Protein AF-A0A317IZQ2-F1 (afdb_monomer)

Solvent-accessible surface area (backbone atoms only — not comparable to full-atom values): 6864 Å² total; per-residue (Å²): 108,71,70,58,53,52,54,53,51,53,52,53,51,51,53,50,49,54,51,50,51,50,50,50,57,70,67,48,68,76,75,64,87,68,66,80,65,75,86,83,60,52,73,67,57,54,53,52,51,52,54,53,44,53,56,50,42,57,50,16,63,77,66,75,48,69,58,51,63,44,81,47,72,45,84,88,49,57,84,86,44,73,29,37,36,36,30,31,55,74,78,75,40,82,69,46,76,35,72,58,82,87,77,58,83,93,41,100,61,79,80,125

Sequence (112 aa):
MKRIIISLLLIIISILAVSFSWYFSKYRSPKSHLISPAKNISARLSSQLKEKASNLKDYAQLHHCNETIGFLVDMSIESGKKRFFVYDLENDSLMLSGLVAHGSCNQSWLSG

Structure (mmCIF, N/CA/C/O backbone):
data_AF-A0A317IZQ2-F1
#
_entry.id   AF-A0A317IZQ2-F1
#
loop_
_atom_site.group_PDB
_atom_site.id
_atom_site.type_symbol
_atom_site.label_atom_id
_atom_site.label_alt_id
_atom_site.label_comp_id
_atom_site.label_asym_id
_atom_site.label_entity_id
_atom_site.label_seq_id
_atom_site.pdbx_PDB_ins_code
_atom_site.Cartn_x
_atom_site.Cartn_y
_atom_site.Cartn_z
_atom_site.occupancy
_atom_site.B_iso_or_equiv
_atom_site.auth_seq_id
_atom_site.auth_comp_id
_atom_site.auth_asym_id
_atom_site.auth_atom_id
_atom_site.pdbx_PDB_model_num
ATOM 1 N N . MET A 1 1 ? -37.774 -3.528 47.132 1.00 76.12 1 MET A N 1
ATOM 2 C CA . MET A 1 1 ? -38.049 -3.627 45.677 1.00 76.12 1 MET A CA 1
ATOM 3 C C . MET A 1 1 ? -37.095 -2.775 44.842 1.00 76.12 1 MET A C 1
ATOM 5 O O . MET A 1 1 ? -36.286 -3.351 44.134 1.00 76.12 1 MET A O 1
ATOM 9 N N . LYS A 1 2 ? -37.072 -1.439 44.981 1.00 83.38 2 LYS A N 1
ATOM 10 C CA . LYS A 1 2 ? -36.196 -0.552 44.176 1.00 83.38 2 LYS A CA 1
ATOM 11 C C . LYS A 1 2 ? -34.692 -0.888 44.252 1.00 83.38 2 LYS A C 1
ATOM 13 O O . LYS A 1 2 ? -34.027 -0.912 43.230 1.00 83.38 2 LYS A O 1
ATOM 18 N N . ARG A 1 3 ? -34.171 -1.235 45.437 1.00 88.38 3 ARG A N 1
ATOM 19 C CA . ARG A 1 3 ? -32.758 -1.644 45.623 1.00 88.38 3 ARG A CA 1
ATOM 20 C C . ARG A 1 3 ? -32.396 -2.952 44.904 1.00 88.38 3 ARG A C 1
ATOM 22 O O . ARG A 1 3 ? -31.307 -3.067 44.362 1.00 88.38 3 ARG A O 1
ATOM 29 N N . ILE A 1 4 ? -33.331 -3.901 44.860 1.00 93.12 4 ILE A N 1
ATOM 30 C CA . ILE A 1 4 ? -33.160 -5.187 44.164 1.00 93.12 4 ILE A CA 1
ATOM 31 C C . ILE A 1 4 ? -33.170 -4.953 42.648 1.00 93.12 4 ILE A C 1
ATOM 33 O O . ILE A 1 4 ? -32.314 -5.467 41.939 1.00 93.12 4 ILE A O 1
ATOM 37 N N . ILE A 1 5 ? -34.080 -4.097 42.169 1.00 94.38 5 ILE A N 1
ATOM 38 C CA . ILE A 1 5 ? -34.166 -3.709 40.754 1.00 94.38 5 ILE A CA 1
ATOM 39 C C . ILE A 1 5 ? -32.877 -3.009 40.297 1.00 94.38 5 ILE A C 1
ATOM 41 O O . ILE A 1 5 ? -32.335 -3.366 39.258 1.00 94.38 5 ILE A O 1
ATOM 45 N N . ILE A 1 6 ? -32.342 -2.070 41.089 1.00 94.62 6 ILE A N 1
ATOM 46 C CA . ILE A 1 6 ? -31.076 -1.382 40.777 1.00 94.62 6 ILE A CA 1
ATOM 47 C C . ILE A 1 6 ? -29.910 -2.379 40.714 1.00 94.62 6 ILE A C 1
ATOM 49 O O . ILE A 1 6 ? -29.103 -2.318 39.790 1.00 94.62 6 ILE A O 1
ATOM 53 N N . SER A 1 7 ? -29.842 -3.330 41.650 1.00 91.88 7 SER A N 1
ATOM 54 C CA . SER A 1 7 ? -28.787 -4.349 41.649 1.00 91.88 7 SER A CA 1
ATOM 55 C C . SER A 1 7 ? -28.847 -5.260 40.418 1.00 91.88 7 SER A C 1
ATOM 57 O O . SER A 1 7 ? -27.802 -5.587 39.865 1.00 91.88 7 SER A O 1
ATOM 59 N N . LEU A 1 8 ? -30.043 -5.649 39.964 1.00 95.75 8 LEU A N 1
ATOM 60 C CA . LEU A 1 8 ? -30.212 -6.453 38.747 1.00 95.75 8 LEU A CA 1
ATOM 61 C C . LEU A 1 8 ? -29.788 -5.683 37.488 1.00 95.75 8 LEU A C 1
ATOM 63 O O . LEU A 1 8 ? -29.142 -6.244 36.607 1.00 95.75 8 LEU A O 1
ATOM 67 N N . LEU A 1 9 ? -30.092 -4.385 37.430 1.00 96.25 9 LEU A N 1
ATOM 68 C CA . LEU A 1 9 ? -29.724 -3.516 36.310 1.00 96.25 9 LEU A CA 1
ATOM 69 C C . LEU A 1 9 ? -28.200 -3.365 36.178 1.00 96.25 9 LEU A C 1
ATOM 71 O O . LEU A 1 9 ? -27.665 -3.445 35.073 1.00 96.25 9 LEU A O 1
ATOM 75 N N . LEU A 1 10 ? -27.489 -3.230 37.303 1.00 96.12 10 LEU A N 1
ATOM 76 C CA . LEU A 1 10 ? -26.022 -3.169 37.318 1.00 96.12 10 LEU A CA 1
ATOM 77 C C . LEU A 1 10 ? -25.374 -4.480 36.849 1.00 96.12 10 LEU A C 1
ATOM 79 O O . LEU A 1 10 ? -24.382 -4.444 36.121 1.00 96.12 10 LEU A O 1
ATOM 83 N N . ILE A 1 11 ? -25.952 -5.630 37.209 1.00 96.62 11 ILE A N 1
ATOM 84 C CA . ILE A 1 11 ? -25.464 -6.943 36.760 1.00 96.62 11 ILE A CA 1
ATOM 85 C C . ILE A 1 11 ? -25.629 -7.087 35.241 1.00 96.62 11 ILE A C 1
ATOM 87 O O . ILE A 1 11 ? -24.692 -7.495 34.558 1.00 96.62 11 ILE A O 1
ATOM 91 N N . ILE A 1 12 ? -26.779 -6.688 34.691 1.00 96.81 12 ILE A N 1
ATOM 92 C CA . ILE A 1 12 ? -27.030 -6.728 33.241 1.00 96.81 12 ILE A CA 1
ATOM 93 C C . ILE A 1 12 ? -26.043 -5.827 32.487 1.00 96.81 12 ILE A C 1
ATOM 95 O O . ILE A 1 12 ? -25.462 -6.252 31.490 1.00 96.81 12 ILE A O 1
ATOM 99 N N . ILE A 1 13 ? -25.797 -4.610 32.982 1.00 96.94 13 ILE A N 1
ATOM 100 C CA . ILE A 1 13 ? -24.828 -3.681 32.381 1.00 96.94 13 ILE A CA 1
ATOM 101 C C . ILE A 1 13 ? -23.412 -4.269 32.398 1.00 96.94 13 ILE A C 1
ATOM 103 O O . ILE A 1 13 ? -22.694 -4.160 31.406 1.00 96.94 13 ILE A O 1
ATOM 107 N N . SER A 1 14 ? -23.016 -4.937 33.486 1.00 96.12 14 SER A N 1
ATOM 108 C CA . SER A 1 14 ? -21.716 -5.610 33.573 1.00 96.12 14 SER A CA 1
ATOM 109 C C . SER A 1 14 ? -21.580 -6.731 32.534 1.00 96.12 14 SER A C 1
ATOM 111 O O . SER A 1 14 ? -20.572 -6.790 31.829 1.00 96.12 14 SER A O 1
ATOM 113 N N . ILE A 1 15 ? -22.615 -7.561 32.359 1.00 96.50 15 ILE A N 1
ATOM 114 C CA . ILE A 1 15 ? -22.628 -8.642 31.358 1.00 96.50 15 ILE A CA 1
ATOM 115 C C . ILE A 1 15 ? -22.546 -8.076 29.933 1.00 96.50 15 ILE A C 1
ATOM 117 O O . ILE A 1 15 ? -21.787 -8.589 29.104 1.00 96.50 15 ILE A O 1
ATOM 121 N N . LEU A 1 16 ? -23.282 -6.998 29.648 1.00 96.75 16 LEU A N 1
ATOM 122 C CA . LEU A 1 16 ? -23.236 -6.314 28.354 1.00 96.75 16 LEU A CA 1
ATOM 123 C C . LEU A 1 16 ? -21.854 -5.714 28.082 1.00 96.75 16 LEU A C 1
ATOM 125 O O . LEU A 1 16 ? -21.333 -5.875 26.982 1.00 96.75 16 LEU A O 1
ATOM 129 N N . ALA A 1 17 ? -21.228 -5.086 29.079 1.00 95.62 17 ALA A N 1
ATOM 130 C CA . ALA A 1 17 ? -19.892 -4.513 28.944 1.00 95.62 17 ALA A CA 1
ATOM 131 C C . ALA A 1 17 ? -18.829 -5.589 28.667 1.00 95.62 17 ALA A C 1
ATOM 133 O O . ALA A 1 17 ? -18.004 -5.411 27.772 1.00 95.62 17 ALA A O 1
ATOM 134 N N . VAL A 1 18 ? -18.873 -6.725 29.372 1.00 95.50 18 VAL A N 1
ATOM 135 C CA . VAL A 1 18 ? -17.958 -7.859 29.138 1.00 95.50 18 VAL A CA 1
ATOM 136 C C . VAL A 1 18 ? -18.164 -8.448 27.741 1.00 95.50 18 VAL A C 1
ATOM 138 O O . VAL A 1 18 ? -17.194 -8.662 27.013 1.00 95.50 18 VAL A O 1
ATOM 141 N N . SER A 1 19 ? -19.420 -8.641 27.331 1.00 93.19 19 SER A N 1
ATOM 142 C CA . SER A 1 19 ? -19.765 -9.163 26.002 1.00 93.19 19 SER A CA 1
ATOM 143 C C . SER A 1 19 ? -19.320 -8.216 24.884 1.00 93.19 19 SER A C 1
ATOM 145 O O . SER A 1 19 ? -18.740 -8.656 23.892 1.00 93.19 19 SER A O 1
ATOM 147 N N . PHE A 1 20 ? -19.523 -6.908 25.064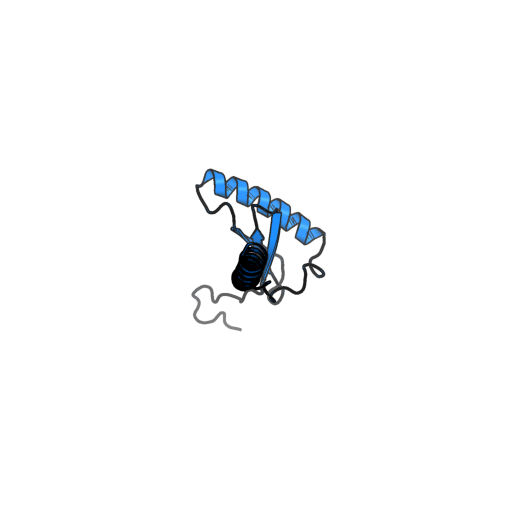 1.00 94.12 20 PHE A N 1
ATOM 148 C CA . PHE A 1 20 ? -19.083 -5.875 24.128 1.00 94.12 20 PHE A CA 1
ATOM 149 C C . PHE A 1 20 ? -17.557 -5.801 24.041 1.00 94.12 20 PHE A C 1
ATOM 151 O O . PHE A 1 20 ? -17.006 -5.722 22.946 1.00 94.12 20 PHE A O 1
ATOM 158 N N . SER A 1 21 ? -16.859 -5.893 25.176 1.00 92.19 21 SER A N 1
ATOM 159 C CA . SER A 1 21 ? -15.395 -5.911 25.212 1.00 92.19 21 SER A CA 1
ATOM 160 C C . SER A 1 21 ? -14.826 -7.143 24.496 1.00 92.19 21 SER A C 1
ATOM 162 O O . SER A 1 21 ? -13.874 -7.022 23.726 1.00 92.19 21 SER A O 1
ATOM 164 N N . TRP A 1 22 ? -15.448 -8.317 24.662 1.00 90.44 22 TRP A N 1
ATOM 165 C CA . TRP A 1 22 ? -15.065 -9.537 23.944 1.00 90.44 22 TRP A CA 1
ATOM 166 C C . TRP A 1 22 ? -15.338 -9.444 22.437 1.00 90.44 22 TRP A C 1
ATOM 168 O O . TRP A 1 22 ? -14.462 -9.767 21.634 1.00 90.44 22 TRP A O 1
ATOM 178 N N . TYR A 1 23 ? -16.512 -8.937 22.046 1.00 90.19 23 TYR A N 1
ATOM 179 C CA . TYR A 1 23 ? -16.854 -8.678 20.645 1.00 90.19 23 TYR A CA 1
ATOM 180 C C . TYR A 1 23 ? -15.848 -7.717 20.001 1.00 90.19 23 TYR A C 1
ATOM 182 O O . TYR A 1 23 ? -15.260 -8.031 18.968 1.00 90.19 23 TYR A O 1
ATOM 190 N N . PHE A 1 24 ? -15.575 -6.584 20.651 1.00 86.50 24 PHE A N 1
ATOM 191 C CA . PHE A 1 24 ? -14.617 -5.599 20.160 1.00 86.50 24 PHE A CA 1
ATOM 192 C C . PHE A 1 24 ? -13.194 -6.164 20.095 1.00 86.50 24 PHE A C 1
ATOM 194 O O . PHE A 1 24 ? -12.481 -5.902 19.136 1.00 86.50 24 PHE A O 1
ATOM 201 N N . SER A 1 25 ? -12.786 -6.986 21.066 1.00 83.38 25 SER A N 1
ATOM 202 C CA . SER A 1 25 ? -11.487 -7.672 21.051 1.00 83.38 25 SER A CA 1
ATOM 203 C C . SER A 1 25 ? -11.352 -8.641 19.869 1.00 83.38 25 SER A C 1
ATOM 205 O O . SER A 1 25 ? -10.304 -8.684 19.232 1.00 83.38 25 SER A O 1
ATOM 207 N N . LYS A 1 26 ? -12.422 -9.368 19.517 1.00 79.62 26 LYS A N 1
ATOM 208 C CA . LYS A 1 26 ? -12.437 -10.316 18.390 1.00 79.62 26 LYS A CA 1
ATOM 209 C C . LYS A 1 26 ? -12.481 -9.631 17.017 1.00 79.62 26 LYS A C 1
ATOM 211 O O . LYS A 1 26 ? -11.907 -10.155 16.068 1.00 79.62 26 LYS A O 1
ATOM 216 N N . TYR A 1 27 ? -13.145 -8.478 16.916 1.00 70.69 27 TYR A N 1
ATOM 217 C CA . TYR A 1 27 ? -13.215 -7.662 15.693 1.00 70.69 27 TYR A CA 1
ATOM 218 C C . TYR A 1 27 ? -12.095 -6.632 15.569 1.00 70.69 27 TYR A C 1
ATOM 220 O O . TYR A 1 27 ? -11.946 -6.008 14.519 1.00 70.69 27 TYR A O 1
ATOM 228 N N . ARG A 1 28 ? -11.276 -6.458 16.610 1.00 66.00 28 ARG A N 1
ATOM 229 C CA . ARG A 1 28 ? -10.006 -5.760 16.491 1.00 66.00 28 ARG A CA 1
ATOM 230 C C . ARG A 1 28 ? -9.144 -6.612 15.574 1.00 66.00 28 ARG A C 1
ATOM 232 O O . ARG A 1 28 ? -8.570 -7.602 16.022 1.00 66.00 28 ARG A O 1
ATOM 239 N N . SER A 1 29 ? -9.118 -6.242 14.291 1.00 57.94 29 SER A N 1
ATOM 240 C CA . SER A 1 29 ? -8.301 -6.882 13.266 1.00 57.94 29 SER A CA 1
ATOM 241 C C . SER A 1 29 ? -6.948 -7.219 13.876 1.00 57.94 29 SER A C 1
ATOM 243 O O . SER A 1 29 ? -6.380 -6.340 14.545 1.00 57.94 29 SER A O 1
ATOM 245 N N . PRO A 1 30 ? -6.447 -8.460 13.722 1.00 56.16 30 PRO A N 1
ATOM 246 C CA . PRO A 1 30 ? -5.127 -8.796 14.219 1.00 56.16 30 PRO A CA 1
ATOM 247 C C . PRO A 1 30 ? -4.203 -7.705 13.700 1.00 56.16 30 PRO A C 1
ATOM 249 O O . PRO A 1 30 ? -4.110 -7.515 12.486 1.00 56.16 30 PRO A O 1
ATOM 252 N N . LYS A 1 31 ? -3.597 -6.924 14.608 1.00 52.38 31 LYS A N 1
ATOM 253 C CA . LYS A 1 31 ? -2.504 -6.036 14.219 1.00 52.38 31 LYS A CA 1
ATOM 254 C C . LYS A 1 31 ? -1.551 -6.967 13.508 1.00 52.38 31 LYS A C 1
ATOM 256 O O . LYS A 1 31 ? -1.042 -7.887 14.151 1.00 52.38 31 LYS A O 1
ATOM 261 N N . SER A 1 32 ? -1.437 -6.832 12.191 1.00 53.16 32 SER A N 1
ATOM 262 C CA . SER A 1 32 ? -0.623 -7.735 11.409 1.00 53.16 32 SER A CA 1
ATOM 263 C C . SER A 1 32 ? 0.755 -7.676 12.043 1.00 53.16 32 SER A C 1
ATOM 265 O O . SER A 1 32 ? 1.423 -6.651 12.023 1.00 53.16 32 SER A O 1
ATOM 267 N N . HIS A 1 33 ? 1.152 -8.774 12.676 1.00 46.88 33 HIS A N 1
ATOM 268 C CA . HIS A 1 33 ? 2.491 -8.945 13.226 1.00 46.88 33 HIS A CA 1
ATOM 269 C C . HIS A 1 33 ? 3.524 -9.104 12.093 1.00 46.88 33 HIS A C 1
ATOM 271 O O . HIS A 1 33 ? 4.708 -9.337 12.323 1.00 46.88 33 HIS A O 1
ATOM 277 N N . LEU A 1 34 ? 3.053 -8.997 10.850 1.00 53.81 34 LEU A N 1
ATOM 278 C CA . LEU A 1 34 ? 3.822 -8.755 9.654 1.00 53.81 34 LEU A CA 1
ATOM 279 C C . LEU A 1 34 ? 4.108 -7.258 9.619 1.00 53.81 34 LEU A C 1
ATOM 281 O O . LEU A 1 34 ? 3.175 -6.477 9.728 1.00 53.81 34 LEU A O 1
ATOM 285 N N . ILE A 1 35 ? 5.370 -6.893 9.396 1.00 49.84 35 ILE A N 1
ATOM 286 C CA . ILE A 1 35 ? 5.929 -5.529 9.344 1.00 49.84 35 ILE A CA 1
ATOM 287 C C . ILE A 1 35 ? 6.533 -5.125 10.685 1.00 49.84 35 ILE A C 1
ATOM 289 O O . ILE A 1 35 ? 5.958 -4.418 11.508 1.00 49.84 35 ILE A O 1
ATOM 293 N N . SER A 1 36 ? 7.808 -5.498 10.827 1.00 50.72 36 SER A N 1
ATOM 294 C CA . SER A 1 36 ? 8.793 -4.573 11.383 1.00 50.72 36 SER A CA 1
ATOM 295 C C . SER A 1 36 ? 8.408 -3.159 10.939 1.00 50.72 36 SER A C 1
ATOM 297 O O . SER A 1 36 ? 8.309 -2.972 9.723 1.00 50.72 36 SER A O 1
ATOM 299 N N . PRO A 1 37 ? 8.168 -2.212 11.863 1.00 50.72 37 PRO A N 1
ATOM 300 C CA . PRO A 1 37 ? 7.671 -0.881 11.537 1.00 50.72 37 PRO A CA 1
ATOM 301 C C . PRO A 1 37 ? 8.475 -0.299 10.376 1.00 50.72 37 PRO A C 1
ATOM 303 O O . PRO A 1 37 ? 9.654 -0.634 10.221 1.00 50.72 37 PRO A O 1
ATOM 306 N N . ALA A 1 38 ? 7.874 0.612 9.609 1.00 54.09 38 ALA A N 1
ATOM 307 C CA . ALA A 1 38 ? 8.500 1.390 8.530 1.00 54.09 38 ALA A CA 1
ATOM 308 C C . ALA A 1 38 ? 9.842 2.082 8.898 1.00 54.09 38 ALA A C 1
ATOM 310 O O . ALA A 1 38 ? 10.446 2.744 8.066 1.00 54.09 38 ALA A O 1
ATOM 311 N N . LYS A 1 39 ? 10.353 1.874 10.117 1.00 53.50 39 LYS A N 1
ATOM 312 C CA . LYS A 1 39 ? 11.654 2.242 10.673 1.00 53.50 39 LYS A CA 1
ATOM 313 C C . LYS A 1 39 ? 12.870 1.929 9.782 1.00 53.50 39 LYS A C 1
ATOM 315 O O . LYS A 1 39 ? 13.906 2.534 10.005 1.00 53.50 39 LYS A O 1
ATOM 320 N N . ASN A 1 40 ? 12.764 1.043 8.785 1.00 63.31 40 ASN A N 1
ATOM 321 C CA . ASN A 1 40 ? 13.858 0.745 7.840 1.00 63.31 40 ASN A CA 1
ATOM 322 C C . ASN A 1 40 ? 13.601 1.210 6.391 1.00 63.31 40 ASN A C 1
ATOM 324 O O . ASN A 1 40 ? 14.373 0.865 5.500 1.00 63.31 40 ASN A O 1
ATOM 328 N N . ILE A 1 41 ? 12.526 1.959 6.122 1.00 77.38 41 ILE A N 1
ATOM 329 C CA . ILE A 1 41 ? 12.271 2.543 4.796 1.00 77.38 41 ILE A CA 1
ATOM 330 C C . ILE A 1 41 ? 12.897 3.935 4.765 1.00 77.38 41 ILE A C 1
ATOM 33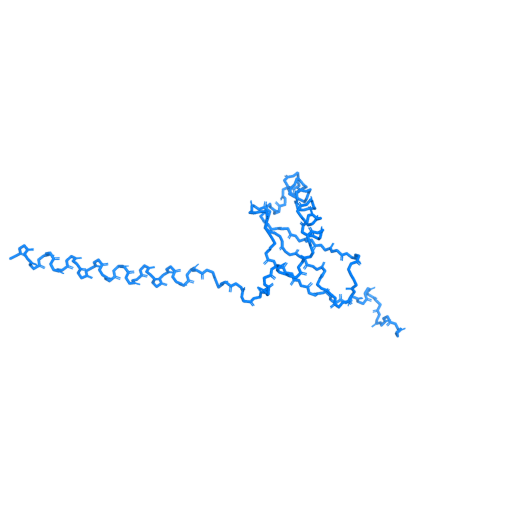2 O O . ILE A 1 41 ? 12.670 4.745 5.661 1.00 77.38 41 ILE A O 1
ATOM 336 N N . SER A 1 42 ? 13.712 4.214 3.747 1.00 87.56 42 SER A N 1
ATOM 337 C CA . SER A 1 42 ? 14.341 5.526 3.604 1.00 87.56 42 SER A CA 1
ATOM 338 C C . SER A 1 42 ? 13.279 6.609 3.388 1.00 87.56 42 SER A C 1
ATOM 340 O O . SER A 1 42 ? 12.272 6.376 2.718 1.00 87.56 42 SER A O 1
ATOM 342 N N . ALA A 1 43 ? 13.522 7.817 3.904 1.00 89.50 43 ALA A N 1
ATOM 343 C CA . ALA A 1 43 ? 12.614 8.954 3.714 1.00 89.50 43 ALA A CA 1
ATOM 344 C C . ALA A 1 43 ? 12.305 9.200 2.222 1.00 89.50 43 ALA A C 1
ATOM 346 O O . ALA A 1 43 ? 11.169 9.481 1.841 1.00 89.50 43 ALA A O 1
ATOM 347 N N . ARG A 1 44 ? 13.314 8.988 1.369 1.00 91.50 44 ARG A N 1
ATOM 348 C CA . ARG A 1 44 ? 13.183 9.026 -0.088 1.00 91.50 44 ARG A CA 1
ATOM 349 C C . ARG A 1 44 ? 12.190 7.988 -0.616 1.00 91.50 44 ARG A C 1
ATOM 351 O O . ARG A 1 44 ? 11.325 8.330 -1.412 1.00 91.50 44 ARG A O 1
ATOM 358 N N . LEU A 1 45 ? 12.289 6.733 -0.182 1.00 91.44 45 LEU A N 1
ATOM 359 C CA . LEU A 1 45 ? 11.366 5.695 -0.637 1.00 91.44 45 LEU A CA 1
ATOM 360 C C . LEU A 1 45 ? 9.939 5.986 -0.152 1.00 91.44 45 LEU A C 1
ATOM 362 O O . LEU A 1 45 ? 8.996 5.833 -0.920 1.00 91.44 45 LEU A O 1
ATOM 366 N N . SER A 1 46 ? 9.764 6.487 1.076 1.00 91.50 46 SER A N 1
ATOM 367 C CA . SER A 1 46 ? 8.431 6.883 1.551 1.00 91.50 46 SER A CA 1
ATOM 368 C C . SER A 1 46 ? 7.818 8.025 0.737 1.00 91.50 46 SER A C 1
ATOM 370 O O . SER A 1 46 ? 6.629 7.966 0.429 1.00 91.50 46 SER A O 1
ATOM 372 N N . SER A 1 47 ? 8.610 9.029 0.339 1.00 93.62 47 SER A N 1
ATOM 373 C CA . SER A 1 47 ? 8.104 10.130 -0.488 1.00 93.62 47 SER A CA 1
ATOM 374 C C . SER A 1 47 ? 7.739 9.652 -1.892 1.00 93.62 47 SER A C 1
ATOM 376 O O . SER A 1 47 ? 6.690 10.025 -2.406 1.00 93.62 47 SER A O 1
ATOM 378 N N . GLN A 1 48 ? 8.556 8.773 -2.482 1.00 94.94 48 GLN A N 1
ATOM 379 C CA . GLN A 1 48 ? 8.265 8.168 -3.784 1.00 94.94 48 GLN A CA 1
ATOM 380 C C . GLN A 1 48 ? 6.993 7.315 -3.743 1.00 94.94 48 GLN A C 1
ATOM 382 O O . GLN A 1 48 ? 6.162 7.421 -4.639 1.00 94.94 48 GLN A O 1
ATOM 387 N N . LEU A 1 49 ? 6.810 6.493 -2.705 1.00 95.00 49 LEU A N 1
ATOM 388 C CA . LEU A 1 49 ? 5.605 5.674 -2.557 1.00 95.00 49 LEU A CA 1
ATOM 389 C C . LEU A 1 49 ? 4.350 6.533 -2.418 1.00 95.00 49 LEU A C 1
ATOM 391 O O . LEU A 1 49 ? 3.359 6.234 -3.070 1.00 95.00 49 LEU A O 1
ATOM 395 N N . LYS A 1 50 ? 4.411 7.615 -1.635 1.00 95.25 50 LYS A N 1
ATOM 396 C CA . LYS A 1 50 ? 3.302 8.566 -1.485 1.00 95.25 50 LYS A CA 1
ATOM 397 C C . LYS A 1 50 ? 2.939 9.245 -2.809 1.00 95.25 50 LYS A C 1
ATOM 399 O O . LYS A 1 50 ? 1.773 9.290 -3.183 1.00 95.25 50 LYS A O 1
ATOM 404 N N . GLU A 1 51 ? 3.936 9.717 -3.557 1.00 96.50 51 GLU A N 1
ATOM 405 C CA . GLU A 1 51 ? 3.715 10.309 -4.883 1.00 96.50 51 GLU A CA 1
ATOM 406 C C . GLU A 1 51 ? 3.064 9.301 -5.846 1.00 96.50 51 GLU A C 1
ATOM 408 O O . GLU A 1 51 ? 2.070 9.604 -6.505 1.00 96.50 51 GLU A O 1
ATOM 413 N N . LYS A 1 52 ? 3.585 8.067 -5.902 1.00 96.81 52 LYS A N 1
ATOM 414 C CA . LYS A 1 52 ? 3.021 7.015 -6.759 1.00 96.81 52 LYS A CA 1
ATOM 415 C C . LYS A 1 52 ? 1.630 6.574 -6.310 1.00 96.81 52 LYS A C 1
ATOM 417 O O . LYS A 1 52 ? 0.805 6.293 -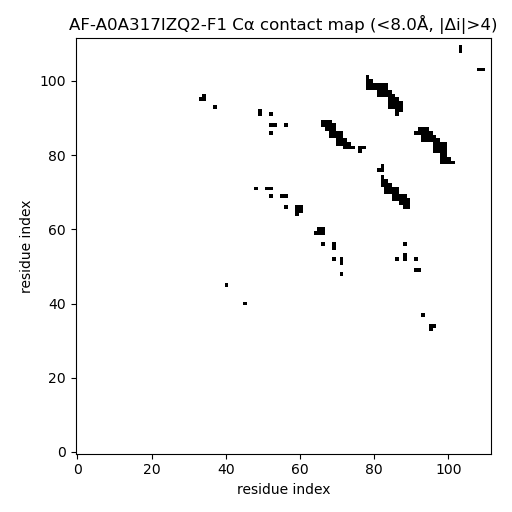7.173 1.00 96.81 52 LYS A O 1
ATOM 422 N N . ALA A 1 53 ? 1.358 6.543 -5.008 1.00 96.44 53 ALA A N 1
ATOM 423 C CA . ALA A 1 53 ? 0.041 6.239 -4.459 1.00 96.44 53 ALA A CA 1
ATOM 424 C C . ALA A 1 53 ? -0.998 7.297 -4.850 1.00 96.44 53 ALA A C 1
ATOM 426 O O . ALA A 1 53 ? -2.098 6.929 -5.251 1.00 96.44 53 ALA A O 1
AT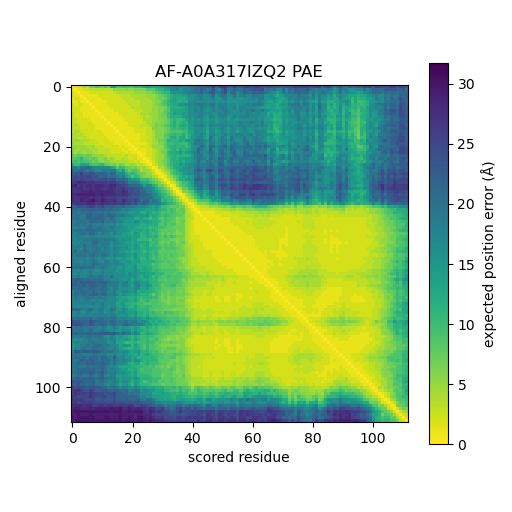OM 427 N N . SER A 1 54 ? -0.635 8.584 -4.823 1.00 96.50 54 SER A N 1
ATOM 428 C CA . SER A 1 54 ? -1.514 9.666 -5.288 1.00 96.50 54 SER A CA 1
ATOM 429 C C . SER A 1 54 ? -1.911 9.465 -6.751 1.00 96.50 54 SER A C 1
ATOM 431 O O . SER A 1 54 ? -3.094 9.396 -7.066 1.00 96.50 54 SER A O 1
ATOM 433 N N . ASN A 1 55 ? -0.928 9.257 -7.633 1.00 96.88 55 ASN A N 1
ATOM 434 C CA . ASN A 1 55 ? -1.197 9.035 -9.057 1.00 96.88 55 ASN A CA 1
ATOM 435 C C . ASN A 1 55 ? -2.019 7.757 -9.299 1.00 96.88 55 ASN A C 1
ATOM 437 O O . ASN A 1 55 ? -2.855 7.704 -10.199 1.00 96.88 55 ASN A O 1
ATOM 441 N N . LEU A 1 56 ? -1.770 6.709 -8.506 1.00 96.81 56 LEU A N 1
ATOM 442 C CA . LEU A 1 56 ? -2.521 5.459 -8.580 1.00 96.81 56 LEU A CA 1
ATOM 443 C C . LEU A 1 56 ? -3.985 5.657 -8.171 1.00 96.81 56 LEU A C 1
ATOM 445 O O . LEU A 1 56 ? -4.859 5.056 -8.786 1.00 96.81 56 LEU A O 1
ATOM 449 N N . LYS A 1 57 ? -4.256 6.499 -7.168 1.00 96.69 57 LYS A N 1
ATOM 450 C CA . LYS A 1 57 ? -5.616 6.826 -6.731 1.00 96.69 57 LYS A CA 1
ATOM 451 C C . LYS A 1 57 ? -6.394 7.561 -7.819 1.00 96.69 57 LYS A C 1
ATOM 453 O O . LYS A 1 57 ? -7.513 7.160 -8.125 1.00 96.69 57 LYS A O 1
ATOM 458 N N . ASP A 1 58 ? -5.773 8.554 -8.454 1.00 96.81 58 ASP A N 1
ATOM 459 C CA . ASP A 1 58 ? -6.382 9.292 -9.568 1.00 96.81 58 ASP A CA 1
ATOM 460 C C . ASP A 1 58 ? -6.709 8.352 -10.741 1.00 96.81 58 ASP A C 1
ATOM 462 O O . ASP A 1 58 ? -7.799 8.394 -11.314 1.00 96.81 58 ASP A O 1
ATOM 466 N N . TYR A 1 59 ? -5.785 7.437 -11.061 1.00 97.25 59 TYR A N 1
ATOM 467 C CA . TYR A 1 59 ? -6.011 6.400 -12.068 1.00 97.25 59 TYR A CA 1
ATOM 468 C C . TYR A 1 59 ? -7.154 5.457 -11.671 1.00 97.25 59 TYR A C 1
ATOM 470 O O . TYR A 1 59 ? -8.014 5.138 -12.493 1.00 97.25 59 TYR A O 1
ATOM 478 N N . ALA A 1 60 ? -7.187 5.013 -10.413 1.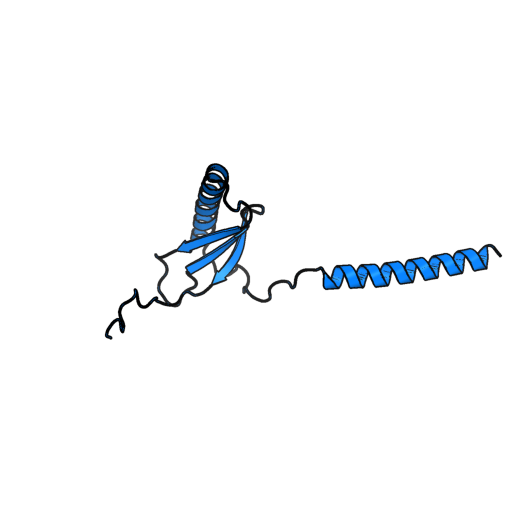00 97.00 60 ALA A N 1
ATOM 479 C CA . ALA A 1 60 ? -8.215 4.100 -9.931 1.00 97.00 60 ALA A CA 1
ATOM 480 C C . ALA A 1 60 ? -9.617 4.717 -10.022 1.00 97.00 60 ALA A C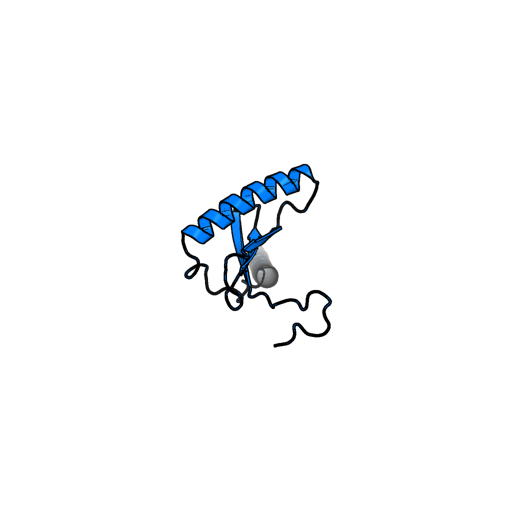 1
ATOM 482 O O . ALA A 1 60 ? -10.539 4.044 -10.482 1.00 97.00 60 ALA A O 1
ATOM 483 N N . GLN A 1 61 ? -9.748 6.001 -9.677 1.00 96.19 61 GLN A N 1
ATOM 484 C CA . GLN A 1 61 ? -10.988 6.771 -9.797 1.00 96.19 61 GLN A CA 1
ATOM 485 C C . GLN A 1 61 ? -11.462 6.884 -11.242 1.00 96.19 61 GLN A C 1
ATOM 487 O O . GLN A 1 61 ? -12.628 6.623 -11.543 1.00 96.19 61 GLN A O 1
ATOM 492 N N . LEU A 1 62 ? -10.547 7.222 -12.154 1.00 97.81 62 LEU A N 1
ATOM 493 C CA . LEU A 1 62 ? -10.859 7.368 -13.574 1.00 97.81 62 LEU A CA 1
ATOM 494 C C . LEU A 1 62 ? -11.348 6.056 -14.207 1.00 97.81 62 LEU A C 1
ATOM 496 O O . LEU A 1 62 ? -12.169 6.077 -15.123 1.00 97.81 62 LEU A O 1
ATOM 500 N N . HIS A 1 63 ? -10.841 4.920 -13.729 1.00 97.31 63 HIS A N 1
ATOM 501 C CA . HIS A 1 63 ? -11.085 3.604 -14.315 1.00 97.31 63 HIS A CA 1
ATOM 502 C C . HIS A 1 63 ? -11.996 2.697 -13.476 1.00 97.31 63 HIS A C 1
ATOM 504 O O . HIS A 1 63 ? -12.051 1.496 -13.741 1.00 97.31 63 HIS A O 1
ATOM 510 N N . HIS A 1 64 ? -12.710 3.239 -12.483 1.00 95.81 64 HIS A N 1
ATOM 511 C CA . HIS A 1 64 ? -13.609 2.480 -11.597 1.00 95.81 64 HIS A CA 1
ATOM 512 C C . HIS A 1 64 ? -12.944 1.245 -10.957 1.00 95.81 64 HIS A C 1
ATOM 514 O O . HIS A 1 64 ? -13.542 0.173 -10.838 1.00 95.81 64 HIS A O 1
ATOM 520 N N . CYS A 1 65 ? -11.673 1.386 -10.586 1.00 95.50 65 CYS A N 1
ATOM 521 C CA . CYS A 1 65 ? -10.901 0.355 -9.904 1.00 95.50 65 CYS A CA 1
ATOM 522 C C . CYS A 1 65 ? -11.040 0.490 -8.379 1.00 95.50 65 CYS A C 1
ATOM 524 O O . CYS A 1 65 ? -11.759 1.341 -7.865 1.00 95.50 65 CYS A O 1
ATOM 526 N N . ASN A 1 66 ? -10.340 -0.365 -7.631 1.00 93.62 66 ASN A N 1
ATOM 527 C CA . ASN A 1 66 ? -10.281 -0.253 -6.178 1.00 93.62 66 ASN A CA 1
ATOM 528 C C . ASN A 1 66 ? -9.557 1.048 -5.762 1.00 93.62 66 ASN A C 1
ATOM 530 O O . ASN A 1 66 ? -8.391 1.239 -6.100 1.00 93.62 66 ASN A O 1
ATOM 534 N N . GLU A 1 67 ? -10.247 1.909 -5.009 1.00 94.81 67 GLU A N 1
ATOM 535 C CA . GLU A 1 67 ? -9.730 3.193 -4.505 1.00 94.81 67 GLU A CA 1
ATOM 536 C C . GLU A 1 67 ? -9.187 3.127 -3.068 1.00 94.81 67 GLU A C 1
ATOM 538 O O . GLU A 1 67 ? -8.729 4.138 -2.539 1.00 94.81 67 GLU A O 1
ATOM 543 N N . THR A 1 68 ? -9.246 1.960 -2.424 1.00 95.62 68 THR A N 1
ATOM 544 C CA . THR A 1 68 ? -8.850 1.757 -1.024 1.00 95.62 68 THR A CA 1
ATOM 545 C C . THR A 1 68 ? -7.464 1.138 -0.893 1.00 95.62 68 THR A C 1
ATOM 547 O O . THR A 1 68 ? -6.668 1.573 -0.062 1.00 95.62 68 THR A O 1
ATOM 550 N N . ILE A 1 69 ? -7.132 0.157 -1.736 1.00 95.19 69 ILE A N 1
ATOM 551 C CA . ILE A 1 69 ? -5.863 -0.576 -1.673 1.00 95.19 69 ILE A CA 1
ATOM 552 C C . ILE A 1 69 ? -5.113 -0.457 -2.996 1.00 95.19 69 ILE A C 1
ATOM 554 O O . ILE A 1 69 ? -5.603 -0.862 -4.048 1.00 95.19 69 ILE A O 1
ATOM 558 N N . GLY A 1 70 ? -3.874 0.025 -2.913 1.00 95.56 70 GLY A N 1
ATOM 559 C CA . GLY A 1 70 ? -2.932 0.103 -4.021 1.00 95.56 70 GLY A CA 1
ATOM 560 C C . GLY A 1 70 ? -1.787 -0.898 -3.885 1.00 95.56 70 GLY A C 1
ATOM 561 O O . GLY A 1 70 ? -1.224 -1.079 -2.804 1.00 95.56 70 GLY A O 1
ATOM 562 N N . PHE A 1 71 ? -1.394 -1.518 -4.997 1.00 96.19 71 PHE A N 1
ATOM 563 C CA . PHE A 1 71 ? -0.181 -2.331 -5.071 1.00 96.19 71 PHE A CA 1
ATOM 564 C C . PHE A 1 71 ? 0.901 -1.579 -5.834 1.00 96.19 71 PHE A C 1
ATOM 566 O O . PHE A 1 71 ? 0.731 -1.226 -6.998 1.00 96.19 71 PHE A O 1
ATOM 573 N N . LEU A 1 72 ? 2.026 -1.349 -5.167 1.00 95.31 72 LEU A N 1
ATOM 574 C CA . LEU A 1 72 ? 3.170 -0.635 -5.712 1.00 95.31 72 LEU A CA 1
ATOM 575 C C . LEU A 1 72 ? 4.379 -1.564 -5.729 1.00 95.31 72 LEU A C 1
ATOM 577 O O . LEU A 1 72 ? 4.607 -2.342 -4.800 1.00 95.31 72 LEU A O 1
ATOM 581 N N . VAL A 1 73 ? 5.180 -1.470 -6.785 1.00 93.81 73 VAL A N 1
ATOM 582 C CA . VAL A 1 73 ? 6.401 -2.256 -6.914 1.00 93.81 73 VAL A CA 1
ATOM 583 C C . VAL A 1 73 ? 7.533 -1.388 -7.451 1.00 93.81 73 VAL A C 1
ATOM 585 O O . VAL A 1 73 ? 7.351 -0.656 -8.421 1.00 93.81 73 VAL A O 1
ATOM 588 N N . ASP A 1 74 ? 8.698 -1.455 -6.812 1.00 93.25 74 ASP A N 1
ATOM 589 C CA . ASP A 1 74 ? 9.886 -0.705 -7.220 1.00 93.25 74 ASP A CA 1
ATOM 590 C C . ASP A 1 74 ? 10.947 -1.659 -7.777 1.00 93.25 74 ASP A C 1
ATOM 592 O O . ASP A 1 74 ? 11.684 -2.313 -7.041 1.00 93.25 74 ASP A O 1
ATOM 596 N N . MET A 1 75 ? 11.026 -1.752 -9.104 1.00 91.00 75 MET A N 1
ATOM 597 C CA . MET A 1 75 ? 11.994 -2.622 -9.782 1.00 91.00 75 MET A CA 1
ATOM 598 C C . MET A 1 75 ? 13.442 -2.117 -9.703 1.00 91.00 75 MET A C 1
ATOM 600 O O . MET A 1 75 ? 14.345 -2.879 -10.037 1.00 91.00 75 MET A O 1
ATOM 604 N N . SER A 1 76 ? 13.684 -0.878 -9.254 1.00 90.56 76 SER A N 1
ATOM 605 C CA . SER A 1 76 ? 15.048 -0.375 -9.029 1.00 90.56 76 SER A CA 1
ATOM 606 C C . SER A 1 76 ? 15.703 -0.995 -7.790 1.00 90.56 76 SER A C 1
ATOM 608 O O . SER A 1 76 ? 16.927 -1.009 -7.664 1.00 90.56 76 SER A O 1
ATOM 610 N N . ILE A 1 77 ? 14.891 -1.547 -6.885 1.00 89.62 77 ILE A N 1
ATOM 611 C CA . ILE A 1 77 ? 15.356 -2.281 -5.716 1.00 89.62 77 ILE A CA 1
ATOM 612 C C . ILE A 1 77 ? 15.756 -3.701 -6.141 1.00 89.62 77 ILE A C 1
ATOM 614 O O . ILE A 1 77 ? 14.964 -4.455 -6.714 1.00 89.62 77 ILE A O 1
ATOM 618 N N . GLU A 1 78 ? 16.994 -4.070 -5.806 1.00 85.44 78 GLU A N 1
ATOM 619 C CA . GLU A 1 78 ? 17.588 -5.382 -6.076 1.00 85.44 78 GLU A CA 1
ATOM 620 C C . GLU A 1 78 ? 16.721 -6.557 -5.594 1.00 85.44 78 GLU A C 1
ATOM 622 O O . GLU A 1 78 ? 16.034 -6.497 -4.566 1.00 85.44 78 GLU A O 1
ATOM 627 N N . SER A 1 79 ? 16.821 -7.683 -6.307 1.00 79.69 79 SER A N 1
ATOM 628 C CA . SER A 1 79 ? 16.245 -8.953 -5.864 1.00 79.69 79 SER A CA 1
ATOM 629 C C . SER A 1 79 ? 16.833 -9.375 -4.516 1.00 79.69 79 SER A C 1
ATOM 631 O O . SER A 1 79 ? 18.041 -9.310 -4.313 1.00 79.69 79 SER A O 1
ATOM 633 N N . GLY A 1 80 ? 15.976 -9.812 -3.590 1.00 82.44 80 GLY A N 1
ATOM 634 C CA . GLY A 1 80 ? 16.363 -10.140 -2.211 1.00 82.44 80 GLY A CA 1
ATOM 635 C C . GLY A 1 80 ? 16.115 -9.013 -1.201 1.00 82.44 80 GLY A C 1
ATOM 636 O O . GLY A 1 80 ? 16.181 -9.251 0.003 1.00 82.44 80 GLY A O 1
ATOM 637 N N . LYS A 1 81 ? 15.744 -7.810 -1.660 1.00 88.19 81 LYS A N 1
ATOM 638 C CA . LYS A 1 81 ? 15.228 -6.720 -0.816 1.00 88.19 81 LYS A CA 1
ATOM 639 C C . LYS A 1 81 ? 13.720 -6.556 -1.007 1.00 88.19 81 LYS A C 1
ATOM 641 O O . LYS A 1 81 ? 13.134 -7.005 -1.996 1.00 88.19 81 LYS A O 1
ATOM 646 N N . LYS A 1 82 ? 13.060 -5.946 -0.017 1.00 90.81 82 LYS A N 1
ATOM 647 C CA . LYS A 1 82 ? 11.618 -5.685 -0.085 1.00 90.81 82 LYS A CA 1
ATOM 648 C C . LYS A 1 82 ? 11.351 -4.634 -1.154 1.00 90.81 82 LYS A C 1
ATOM 650 O O . LYS A 1 82 ? 11.773 -3.492 -0.998 1.00 90.81 82 LYS A O 1
ATOM 655 N N . ARG A 1 83 ? 10.654 -5.040 -2.211 1.00 92.94 83 ARG A N 1
ATOM 656 C CA . ARG A 1 83 ? 10.367 -4.195 -3.376 1.00 92.94 83 ARG A CA 1
ATOM 657 C C . ARG A 1 83 ? 8.897 -4.154 -3.772 1.00 92.94 83 ARG A C 1
ATOM 659 O O . ARG A 1 83 ? 8.551 -3.464 -4.720 1.00 92.94 83 ARG A O 1
ATOM 666 N N . PHE A 1 84 ? 8.050 -4.895 -3.060 1.00 93.88 84 PHE A N 1
ATOM 667 C CA . PHE A 1 84 ? 6.601 -4.869 -3.215 1.00 93.88 84 PHE A CA 1
ATOM 668 C C . PHE A 1 84 ? 5.955 -4.243 -1.987 1.00 93.88 84 PHE A C 1
ATOM 670 O O . PHE A 1 84 ? 6.337 -4.555 -0.855 1.00 93.88 84 PHE A O 1
ATOM 677 N N . PHE A 1 85 ? 4.976 -3.380 -2.220 1.00 94.06 85 PHE A N 1
ATOM 678 C CA . PHE A 1 85 ? 4.365 -2.525 -1.219 1.00 94.06 85 PHE A CA 1
ATOM 679 C C . PHE A 1 85 ? 2.846 -2.545 -1.391 1.00 94.06 85 PHE A C 1
ATOM 681 O O . PHE A 1 85 ? 2.335 -2.324 -2.487 1.00 94.06 85 PHE A O 1
ATOM 688 N N . VAL A 1 86 ? 2.129 -2.802 -0.300 1.00 94.56 86 VAL A N 1
ATOM 689 C CA . VAL A 1 86 ? 0.673 -2.632 -0.237 1.00 94.56 86 VAL A CA 1
ATOM 690 C C . VAL A 1 86 ? 0.410 -1.307 0.451 1.00 94.56 86 VAL A C 1
ATOM 692 O O . VAL A 1 86 ? 0.918 -1.085 1.552 1.00 94.56 86 VAL A O 1
ATOM 695 N N . TYR A 1 87 ? -0.344 -0.437 -0.201 1.00 94.25 87 TYR A N 1
ATOM 696 C CA . TYR A 1 87 ? -0.592 0.928 0.229 1.00 94.25 87 TYR A CA 1
ATOM 697 C C . TYR A 1 87 ? -2.081 1.143 0.483 1.00 94.25 87 TYR A C 1
ATOM 699 O O . TYR A 1 87 ? -2.913 0.702 -0.307 1.00 94.25 87 TYR A O 1
ATOM 707 N N . ASP A 1 88 ? -2.394 1.823 1.577 1.00 94.94 88 ASP A N 1
ATOM 708 C CA . ASP A 1 88 ? -3.732 2.304 1.894 1.00 94.94 88 ASP A CA 1
ATOM 709 C C . ASP A 1 88 ? -3.907 3.674 1.234 1.00 94.94 88 ASP A C 1
ATOM 711 O O . ASP A 1 88 ? -3.253 4.647 1.621 1.00 94.94 88 ASP A O 1
ATOM 715 N N . LEU A 1 89 ? -4.748 3.729 0.205 1.00 95.06 89 LEU A N 1
ATOM 716 C CA . LEU A 1 89 ? -5.008 4.932 -0.586 1.00 95.06 89 LEU A CA 1
ATOM 717 C C . LEU A 1 89 ? -5.979 5.902 0.117 1.00 95.06 89 LEU A C 1
ATOM 719 O O . LEU A 1 89 ? -6.076 7.070 -0.275 1.00 95.06 89 LEU A O 1
ATOM 723 N N . GLU A 1 90 ? -6.698 5.453 1.150 1.00 93.31 90 GLU A N 1
ATOM 724 C CA . GLU A 1 90 ? -7.583 6.299 1.959 1.00 93.31 90 GLU A CA 1
ATOM 725 C C . GLU A 1 90 ? -6.795 7.024 3.048 1.00 93.31 90 GLU A C 1
ATOM 727 O O . GLU A 1 90 ? -6.916 8.239 3.202 1.00 93.31 90 GLU A O 1
ATOM 732 N N . ASN A 1 91 ? -5.957 6.279 3.770 1.00 91.88 91 ASN A N 1
ATOM 733 C CA . ASN A 1 91 ? -5.194 6.771 4.917 1.00 91.88 91 ASN A CA 1
ATOM 734 C C . ASN A 1 91 ? -3.782 7.259 4.555 1.00 91.88 91 ASN A C 1
ATOM 736 O O . ASN A 1 91 ? -3.028 7.651 5.447 1.00 91.88 91 ASN A O 1
ATOM 740 N N . ASP A 1 92 ? -3.419 7.213 3.270 1.00 91.50 92 ASP A N 1
ATOM 741 C CA . ASP A 1 92 ? -2.118 7.626 2.732 1.00 91.50 92 ASP A CA 1
ATOM 742 C C . ASP A 1 92 ? -0.946 6.982 3.500 1.00 91.50 92 ASP A C 1
ATOM 744 O O . ASP A 1 92 ? -0.026 7.642 3.997 1.00 91.50 92 ASP A O 1
ATOM 748 N N . SER A 1 93 ? -1.039 5.660 3.693 1.00 90.56 93 SER A N 1
ATOM 749 C CA . SER A 1 93 ? -0.136 4.922 4.577 1.00 90.56 93 SER A CA 1
ATOM 750 C C . SER A 1 93 ? 0.301 3.580 4.000 1.00 90.56 93 SER A C 1
ATOM 752 O O . SER A 1 93 ? -0.448 2.872 3.329 1.00 90.56 93 SER A O 1
ATOM 754 N N . LEU A 1 94 ? 1.550 3.200 4.274 1.00 89.94 94 LEU A N 1
ATOM 755 C CA . LEU A 1 94 ? 2.063 1.901 3.859 1.00 89.94 94 LEU A CA 1
ATOM 756 C C . LEU A 1 94 ? 1.487 0.799 4.754 1.00 89.94 94 LEU A C 1
ATOM 758 O O . LEU A 1 94 ? 1.810 0.736 5.941 1.00 89.94 94 LEU A O 1
ATOM 762 N N . MET A 1 95 ? 0.711 -0.107 4.160 1.00 88.88 95 MET A N 1
ATOM 763 C CA . MET A 1 95 ? 0.104 -1.227 4.869 1.00 88.88 95 MET A CA 1
ATOM 764 C C . MET A 1 95 ? 1.026 -2.414 5.014 1.00 88.88 95 MET A C 1
ATOM 766 O O . MET A 1 95 ? 1.015 -2.973 6.089 1.00 88.88 95 MET A O 1
ATOM 770 N N . LEU A 1 96 ? 1.748 -2.843 3.965 1.00 89.38 96 LEU A N 1
ATOM 771 C CA . LEU A 1 96 ? 2.621 -4.032 3.963 1.00 89.38 96 LEU A CA 1
ATOM 772 C C . LEU A 1 96 ? 3.830 -3.829 3.043 1.00 89.38 96 LEU A C 1
ATOM 774 O O . LEU A 1 96 ? 3.768 -3.098 2.060 1.00 89.38 96 LEU A O 1
ATOM 778 N N . SER A 1 97 ? 4.927 -4.532 3.333 1.00 90.62 97 SER A N 1
ATOM 779 C CA . SER A 1 97 ? 6.096 -4.607 2.447 1.00 90.62 97 SER A CA 1
ATOM 780 C C . SER A 1 97 ? 6.648 -6.029 2.367 1.00 90.62 97 SER A C 1
ATOM 782 O O . SER A 1 97 ? 6.863 -6.680 3.398 1.00 90.62 97 SER A O 1
ATOM 784 N N . GLY A 1 98 ? 6.909 -6.491 1.144 1.00 88.88 98 GLY A N 1
ATOM 785 C CA . GLY A 1 98 ? 7.240 -7.879 0.835 1.00 88.88 98 GLY A CA 1
ATOM 786 C C . GLY A 1 98 ? 8.454 -8.047 -0.078 1.00 88.88 98 GLY A C 1
ATOM 787 O O . GLY A 1 98 ? 8.786 -7.180 -0.892 1.00 88.88 98 GLY A O 1
ATOM 788 N N . LEU A 1 99 ? 9.119 -9.194 0.086 1.00 89.44 99 LEU A N 1
ATOM 789 C CA . LEU A 1 99 ? 10.075 -9.726 -0.884 1.00 89.44 99 LEU A CA 1
ATOM 790 C C . LEU A 1 99 ? 9.318 -10.244 -2.107 1.00 89.44 99 LEU A C 1
ATOM 792 O O . LEU A 1 99 ? 8.184 -10.703 -1.992 1.00 89.44 99 LEU A O 1
ATOM 796 N N . VAL A 1 100 ? 9.967 -10.200 -3.265 1.00 86.25 100 VAL A N 1
ATOM 797 C CA . VAL A 1 100 ? 9.413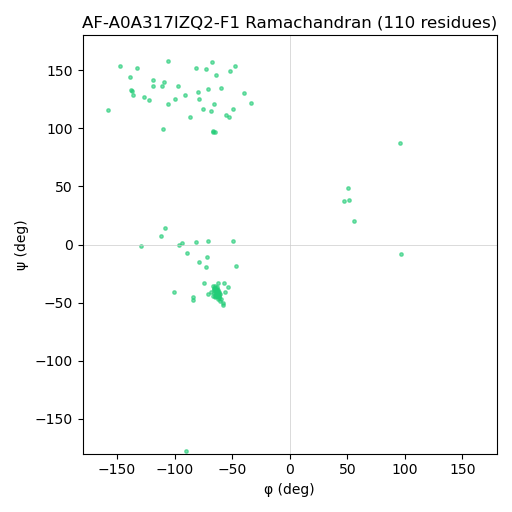 -10.721 -4.518 1.00 86.25 100 VAL A CA 1
ATOM 798 C C . VAL A 1 100 ? 10.426 -11.686 -5.107 1.00 86.25 100 VAL A C 1
ATOM 800 O O . VAL A 1 100 ? 11.592 -11.320 -5.269 1.00 86.25 100 VAL A O 1
ATOM 803 N N . ALA A 1 101 ? 9.984 -12.902 -5.417 1.00 81.81 101 ALA A N 1
ATOM 804 C CA . ALA A 1 101 ? 10.804 -13.880 -6.119 1.00 81.81 101 ALA A CA 1
ATOM 805 C C . ALA A 1 101 ? 11.088 -13.425 -7.560 1.00 81.81 101 ALA A C 1
ATOM 807 O O . ALA A 1 101 ? 10.343 -12.628 -8.138 1.00 81.81 101 ALA A O 1
ATOM 808 N N . HIS A 1 102 ? 12.161 -13.942 -8.155 1.00 75.00 102 HIS A N 1
ATOM 809 C CA . HIS A 1 102 ? 12.311 -13.876 -9.606 1.00 75.00 102 HIS A CA 1
ATOM 810 C C . HIS A 1 102 ? 11.312 -14.833 -10.256 1.00 75.00 102 HIS A C 1
ATOM 812 O O . HIS A 1 102 ? 11.154 -15.968 -9.811 1.00 75.00 102 HIS A O 1
ATOM 818 N N . GLY A 1 103 ? 10.611 -14.358 -11.284 1.00 71.81 103 GLY A N 1
ATOM 819 C CA . GLY A 1 103 ? 9.772 -15.212 -12.121 1.00 71.81 103 GLY A CA 1
ATOM 820 C C . GLY A 1 103 ? 10.616 -15.926 -13.176 1.00 71.81 103 GLY A C 1
ATOM 821 O O . GLY A 1 103 ? 11.627 -15.391 -13.620 1.00 71.81 103 GLY A O 1
ATOM 822 N N . SER A 1 104 ? 10.183 -17.104 -13.626 1.00 70.62 104 SER A N 1
ATOM 823 C CA . SER A 1 104 ? 10.858 -17.864 -14.692 1.00 70.62 104 SER A CA 1
ATOM 824 C C . SER A 1 104 ? 10.523 -17.383 -16.113 1.00 70.62 104 SER A C 1
ATOM 826 O O . SER A 1 104 ? 10.986 -17.971 -17.081 1.00 70.62 104 SER A O 1
ATOM 828 N N . CYS A 1 105 ? 9.708 -16.327 -16.260 1.00 68.62 105 CYS A N 1
ATOM 829 C CA . CYS A 1 105 ? 9.312 -15.720 -17.543 1.00 68.62 105 CYS A CA 1
ATOM 830 C C . CYS A 1 105 ? 8.868 -16.736 -18.623 1.00 68.62 105 CYS A C 1
ATOM 832 O O . CYS A 1 105 ? 9.176 -16.577 -19.800 1.00 68.62 105 CYS A O 1
ATOM 834 N N . ASN A 1 106 ? 8.158 -17.803 -18.225 1.00 66.69 106 ASN A N 1
ATOM 835 C CA . ASN A 1 106 ? 7.731 -18.892 -19.119 1.00 66.69 106 ASN A CA 1
ATOM 836 C C . ASN A 1 106 ? 8.883 -19.571 -19.897 1.00 66.69 106 ASN A C 1
ATOM 838 O O . ASN A 1 106 ? 8.668 -20.222 -20.916 1.00 66.69 106 ASN A O 1
ATOM 842 N N . GLN A 1 107 ? 10.113 -19.430 -19.409 1.00 72.25 107 GLN A N 1
ATOM 843 C CA . GLN A 1 107 ? 11.256 -20.226 -19.819 1.00 72.25 107 GLN A CA 1
ATOM 844 C C . GLN A 1 107 ? 11.415 -21.340 -18.789 1.00 72.25 107 GLN A C 1
ATOM 846 O O . GLN A 1 107 ? 11.270 -21.116 -17.586 1.00 72.25 107 GLN A O 1
ATOM 851 N 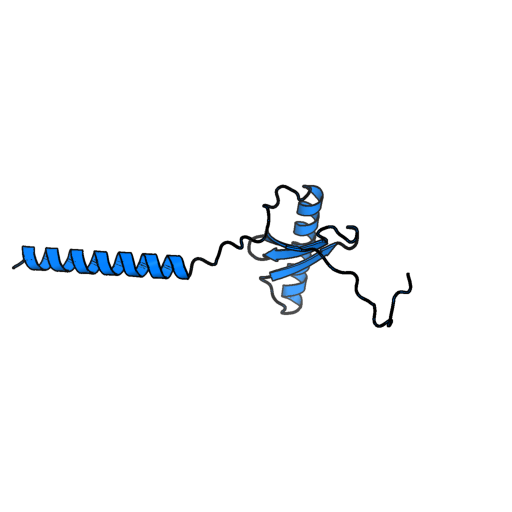N . SER A 1 108 ? 11.663 -22.566 -19.252 1.00 64.81 108 SER A N 1
ATOM 852 C CA . SER A 1 108 ? 11.730 -23.744 -18.378 1.00 64.81 108 SER A CA 1
ATOM 853 C C . SER A 1 108 ? 12.769 -23.577 -17.268 1.00 64.81 108 SER A C 1
ATOM 855 O O . SER A 1 108 ? 12.569 -24.054 -16.158 1.00 64.81 108 SER A O 1
ATOM 857 N N . TRP A 1 109 ? 13.853 -22.871 -17.577 1.00 57.84 109 TRP A N 1
ATOM 858 C CA . TRP A 1 109 ? 14.993 -22.599 -16.721 1.00 57.84 109 TRP A CA 1
ATOM 859 C C . TRP A 1 109 ? 15.662 -21.345 -17.296 1.00 57.84 109 TRP A C 1
ATOM 861 O O . TRP A 1 109 ? 16.132 -21.387 -18.430 1.00 57.84 109 TRP A O 1
ATOM 871 N N . LEU A 1 110 ? 15.702 -20.224 -16.574 1.00 53.88 110 LEU A N 1
ATOM 872 C CA . LEU A 1 110 ? 16.734 -19.216 -16.838 1.00 53.88 110 LEU A CA 1
ATOM 873 C C . LEU A 1 110 ? 18.053 -19.894 -16.444 1.00 53.88 110 LEU A C 1
ATOM 875 O O . LEU A 1 110 ? 18.325 -20.074 -15.260 1.00 53.88 110 LEU A O 1
ATOM 879 N N . SER A 1 111 ? 18.761 -20.433 -17.435 1.00 54.12 111 SER A N 1
ATOM 880 C CA . SER A 1 111 ? 19.914 -21.314 -17.258 1.00 54.12 111 SER A CA 1
ATOM 881 C C . SER A 1 111 ? 21.096 -20.582 -16.621 1.00 54.12 111 SER A C 1
ATOM 883 O O . SER A 1 111 ? 21.880 -19.975 -17.342 1.00 54.12 111 SER A O 1
ATOM 885 N N . GLY A 1 112 ? 21.243 -20.715 -15.300 1.00 52.38 112 GLY A N 1
ATOM 886 C CA . GLY A 1 112 ? 22.477 -20.411 -14.560 1.00 52.38 112 GLY A CA 1
ATOM 887 C C . GLY A 1 112 ? 22.619 -18.966 -14.118 1.00 52.38 112 GLY A C 1
ATOM 888 O O . GLY A 1 112 ? 23.017 -18.134 -14.95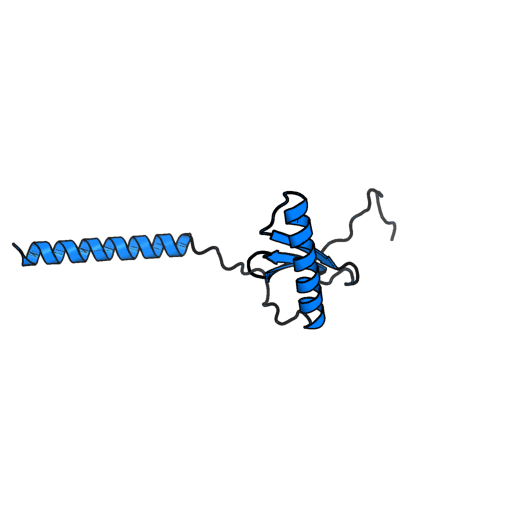8 1.00 52.38 112 GLY A O 1
#

Foldseek 3Di:
DVVVVVVVVVVVVVVVVVVVVVVVVVPPPPLPPADPDCVPPDPVNLVVLLVVLVVVLVVCVVVVHDNAWDWFFDPVDDQPDFGIWIAGNVVSDTDHTDHDDDDPVPPPDPDD

pLDDT: mean 84.99, std 14.85, range [46.88, 97.81]

Mean predicted aligned error: 10.91 Å

Radius of gyration: 23.9 Å; Cα contacts (8 Å, |Δi|>4): 95; chains: 1; bounding box: 60×34×66 Å

Secondary structure (DSSP, 8-state):
-HHHHHHHHHHHHHHHHHHHHHHHHHHS----S----GGGS-HHHHHHHHHHHHHHHHHHHHTT--SSEEEEE-TTSPTTS--EEEEETTTTEEEEEE--PPP-TT-S----